Protein AF-A0AAF0QR93-F1 (afdb_monomer)

InterPro domains:
  IPR015988 STAT transcription factor, coiled coil [SSF47655] (15-82)
  IPR036397 Ribonuclease H superfamily [G3DSA:3.30.420.10] (1-68)

Sequence (96 aa):
MVKIINEAWKVPWVIAEEFDELKQEMTKIEVKTQHIYREGNKLEDYLDNLAINSTEKKTFSSFQQLTSLGRKIINMEKAQIPSLRCRTKRILQHHA

pLDDT: mean 88.02, std 7.9, range [58.53, 96.75]

Mean predicted aligned error: 7.81 Å

Foldseek 3Di:
DLCVLVVVDPDDPVCVVVVVVVVVVCVVDPDDDDDDDPQLCVLVVVVVVVVVPDPDDDDDPDLVPDDPVNNVSVVCNVVVPGRDDDDDDDDDDDDD

Radius of gyration: 19.54 Å; Cα contacts (8 Å, |Δi|>4): 37; chains: 1; bounding box: 39×36×61 Å

Secondary structure (DSSP, 8-state):
-HHHHTTSSPPPGGGHHHHHHHHHHHHTS--------GGG-HHHHHHHHHHHT-SS----SSGGGS-HHHHHHHHHHHTT-------PPP------

Solvent-accessible surface area (backbone atoms only — not comparable to full-atom values): 6408 Å² total; per-residue (Å²): 106,66,51,40,75,71,63,76,39,83,74,59,79,93,51,40,68,65,48,52,55,50,50,58,56,48,71,77,49,96,78,87,85,74,88,75,59,74,49,75,41,54,58,58,55,51,52,52,54,54,48,75,76,35,98,63,92,83,82,76,95,49,75,81,76,45,52,75,66,57,44,50,44,53,54,34,55,76,66,69,54,77,53,78,85,82,82,82,78,86,79,80,81,78,83,126

Organism: Solanum verrucosum (NCBI:txid315347)

Structure (mmCIF, N/CA/C/O backbone):
data_AF-A0AAF0QR93-F1
#
_entry.id   AF-A0AAF0QR93-F1
#
loop_
_atom_site.group_PDB
_atom_site.id
_atom_site.type_symbol
_atom_site.label_atom_id
_atom_site.label_alt_id
_atom_site.label_comp_id
_atom_site.label_asym_id
_atom_site.label_entity_id
_atom_site.label_seq_id
_atom_site.pdbx_PDB_ins_code
_atom_site.Cartn_x
_atom_site.Cartn_y
_atom_site.Cartn_z
_atom_site.occupancy
_atom_site.B_iso_or_equiv
_atom_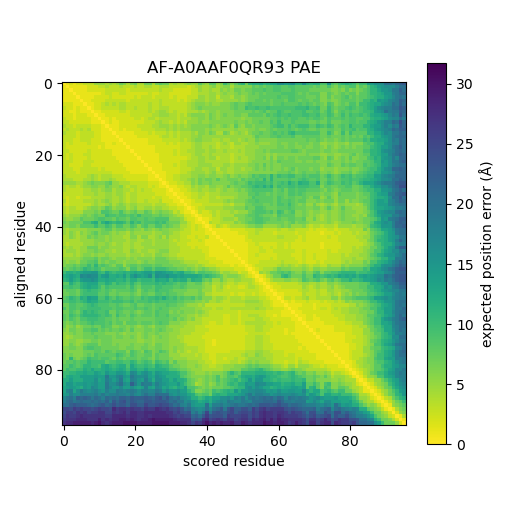site.auth_seq_id
_atom_site.auth_comp_id
_atom_site.auth_asym_id
_atom_site.auth_atom_id
_atom_site.pdbx_PDB_model_num
ATOM 1 N N . MET A 1 1 ? -12.885 -4.868 0.446 1.00 82.44 1 MET A N 1
ATOM 2 C CA . MET A 1 1 ? -12.142 -4.019 1.398 1.00 82.44 1 MET A CA 1
ATOM 3 C C . MET A 1 1 ? -12.864 -2.707 1.687 1.00 82.44 1 MET A C 1
ATOM 5 O O . MET A 1 1 ? -13.346 -2.578 2.796 1.00 82.44 1 MET A O 1
ATOM 9 N N . VAL A 1 2 ? -13.095 -1.813 0.713 1.00 90.19 2 VAL A N 1
ATOM 10 C CA . VAL A 1 2 ? -13.814 -0.530 0.945 1.00 90.19 2 VAL A CA 1
ATOM 11 C C . VAL A 1 2 ? -15.144 -0.678 1.699 1.00 90.19 2 VAL A C 1
ATOM 13 O O . VAL A 1 2 ? -15.398 0.049 2.646 1.00 90.19 2 VAL A O 1
ATOM 16 N N . LYS A 1 3 ? -15.979 -1.663 1.337 1.00 91.94 3 LYS A N 1
ATOM 17 C CA . LYS A 1 3 ? -17.247 -1.927 2.046 1.00 91.94 3 LYS A CA 1
ATOM 18 C C . LYS A 1 3 ? -17.068 -2.380 3.501 1.00 91.94 3 LYS A C 1
ATOM 20 O O . LYS A 1 3 ? -17.959 -2.158 4.302 1.00 91.94 3 LYS A O 1
ATOM 25 N N . ILE A 1 4 ? -15.950 -3.030 3.820 1.00 91.38 4 ILE A N 1
ATOM 26 C CA . ILE A 1 4 ? -15.617 -3.469 5.182 1.00 91.38 4 ILE A CA 1
ATOM 27 C C . ILE A 1 4 ? -15.110 -2.266 5.991 1.00 91.38 4 ILE A C 1
ATOM 29 O O . ILE A 1 4 ? -15.546 -2.062 7.116 1.00 91.38 4 ILE A O 1
ATOM 33 N N . ILE A 1 5 ? -14.259 -1.429 5.384 1.00 91.50 5 ILE A N 1
ATOM 34 C CA . ILE A 1 5 ? -13.785 -0.162 5.968 1.00 91.50 5 ILE A CA 1
ATOM 35 C C . ILE A 1 5 ? -14.961 0.756 6.313 1.00 91.50 5 ILE A C 1
ATOM 37 O O . ILE A 1 5 ? -15.037 1.254 7.428 1.00 91.50 5 ILE A O 1
ATOM 41 N N . ASN A 1 6 ? -15.922 0.899 5.398 1.00 90.38 6 ASN A N 1
ATOM 42 C CA . ASN A 1 6 ? -17.133 1.696 5.610 1.00 90.38 6 ASN A CA 1
ATOM 43 C C . ASN A 1 6 ? -18.193 0.980 6.470 1.00 90.38 6 ASN A C 1
ATOM 45 O O . ASN A 1 6 ? -19.353 1.382 6.454 1.00 90.38 6 ASN A O 1
ATOM 49 N N . GLU A 1 7 ? -17.832 -0.124 7.130 1.00 89.44 7 GLU A N 1
ATOM 50 C CA . GLU A 1 7 ? -18.686 -0.909 8.037 1.00 89.44 7 GLU A CA 1
ATOM 51 C C . GLU A 1 7 ? -19.973 -1.472 7.415 1.00 89.44 7 GLU A C 1
ATOM 53 O O . GLU A 1 7 ? -20.821 -2.036 8.103 1.00 89.44 7 GLU A O 1
ATOM 58 N N . ALA A 1 8 ? -20.107 -1.405 6.090 1.00 93.06 8 ALA A N 1
ATOM 59 C CA . ALA A 1 8 ? -21.235 -1.986 5.381 1.00 93.06 8 ALA A CA 1
ATOM 60 C C . ALA A 1 8 ? -21.198 -3.521 5.438 1.00 93.06 8 ALA A C 1
ATOM 62 O O . ALA A 1 8 ? -22.251 -4.155 5.403 1.00 93.06 8 ALA A O 1
ATOM 63 N N . TRP A 1 9 ? -20.002 -4.120 5.510 1.00 95.19 9 TRP A N 1
ATOM 64 C CA . TRP A 1 9 ? -19.779 -5.567 5.584 1.00 95.19 9 TRP A CA 1
ATOM 65 C C . TRP A 1 9 ? -18.952 -5.958 6.811 1.00 95.19 9 TRP A C 1
ATOM 67 O O . TRP A 1 9 ? -18.041 -5.238 7.212 1.00 95.19 9 TRP A O 1
ATOM 77 N N . LYS A 1 10 ? -19.233 -7.149 7.357 1.00 94.06 10 LYS A N 1
ATOM 78 C CA . LYS A 1 10 ? -18.457 -7.731 8.460 1.00 94.06 10 LYS A CA 1
ATOM 79 C C . LYS A 1 10 ? -17.034 -8.081 8.021 1.00 94.06 10 LYS A C 1
ATOM 81 O O . LYS A 1 10 ? -16.811 -8.518 6.890 1.00 94.06 10 LYS A O 1
ATOM 86 N N . VAL A 1 11 ? -16.098 -7.932 8.952 1.00 95.00 11 VAL A N 1
ATOM 87 C CA . VAL A 1 11 ? -14.701 -8.343 8.797 1.00 95.00 11 VAL A CA 1
ATOM 88 C C . VAL A 1 11 ? -14.619 -9.875 8.900 1.00 95.00 11 VAL A C 1
ATOM 90 O O . VAL A 1 11 ? -15.217 -10.451 9.812 1.00 95.00 11 VAL A O 1
ATOM 93 N N . PRO A 1 12 ? -13.931 -10.568 7.977 1.00 94.75 12 PRO A N 1
ATOM 94 C CA . PRO A 1 12 ? -13.626 -11.987 8.131 1.00 94.75 12 PRO A CA 1
ATOM 95 C C . PRO A 1 12 ? -12.789 -12.240 9.388 1.00 94.75 12 PRO A C 1
ATOM 97 O O . PRO A 1 12 ? -11.824 -11.522 9.628 1.00 94.75 12 PRO A O 1
ATOM 100 N N . TRP A 1 13 ? -13.108 -13.292 10.148 1.00 95.56 13 TRP A N 1
ATOM 101 C CA . TRP A 1 13 ? -12.443 -13.565 11.432 1.00 95.56 13 TRP A CA 1
ATOM 102 C C . TRP A 1 13 ? -10.918 -13.716 11.310 1.00 95.56 13 TRP A C 1
ATOM 104 O O . TRP A 1 13 ? -10.200 -13.355 12.230 1.00 95.56 13 TRP A O 1
ATOM 114 N N . VAL A 1 14 ? -10.437 -14.226 10.168 1.00 96.75 14 VAL A N 1
ATOM 115 C CA . VAL A 1 14 ? -9.012 -14.494 9.902 1.00 96.75 14 VAL A CA 1
ATOM 116 C C . VAL A 1 14 ? -8.155 -13.227 9.930 1.00 96.75 14 VAL A C 1
ATOM 118 O O . VAL A 1 14 ? -6.960 -13.338 10.142 1.00 96.75 14 VAL A O 1
ATOM 121 N N . ILE A 1 15 ? -8.751 -12.057 9.686 1.00 94.81 15 ILE A N 1
ATOM 122 C CA . ILE A 1 15 ? -8.039 -10.770 9.612 1.00 94.81 15 ILE A CA 1
ATOM 123 C C . ILE A 1 15 ? -8.586 -9.749 10.617 1.00 94.81 15 ILE A C 1
ATOM 125 O O . ILE A 1 15 ? -8.434 -8.545 10.425 1.00 94.81 15 ILE A O 1
ATOM 129 N N . ALA A 1 16 ? -9.361 -10.209 11.604 1.00 94.38 16 ALA A N 1
ATOM 130 C CA . ALA A 1 16 ? -10.092 -9.316 12.496 1.00 94.38 16 ALA A CA 1
ATOM 131 C C . ALA A 1 16 ? -9.142 -8.489 13.371 1.00 94.38 16 ALA A C 1
ATOM 133 O O . ALA A 1 16 ? -9.348 -7.287 13.502 1.00 94.38 16 ALA A O 1
ATOM 134 N N . GLU A 1 17 ? -8.087 -9.116 13.894 1.00 95.44 17 GLU A N 1
ATOM 135 C CA . GLU A 1 17 ? -7.102 -8.463 14.762 1.00 95.44 17 GLU A CA 1
ATOM 136 C C . GLU A 1 17 ? -6.332 -7.373 14.002 1.00 95.44 17 GLU A C 1
ATOM 138 O O . GLU A 1 17 ? -6.326 -6.213 14.416 1.00 95.44 17 GLU A O 1
ATOM 143 N N . GLU A 1 18 ? -5.785 -7.696 12.828 1.00 95.12 18 GLU A N 1
ATOM 144 C CA . GLU A 1 18 ? -5.046 -6.740 11.995 1.00 95.12 18 GLU A CA 1
ATOM 145 C C . GLU A 1 18 ? -5.941 -5.596 11.508 1.00 95.12 18 GLU A C 1
ATOM 147 O O . GLU A 1 18 ? -5.496 -4.458 11.338 1.00 95.12 18 GLU A O 1
ATOM 152 N N . PHE A 1 19 ? -7.220 -5.882 1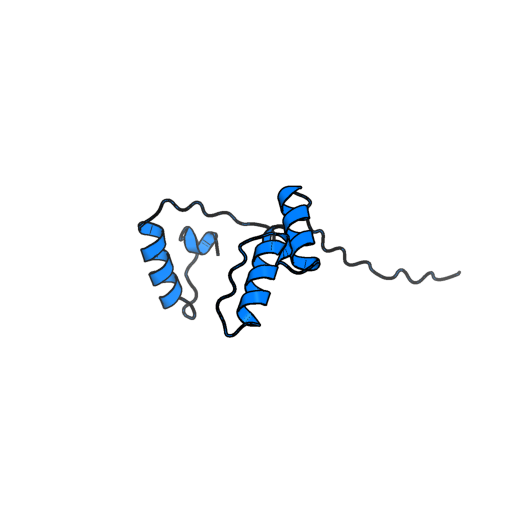1.264 1.00 94.75 19 PHE A N 1
ATOM 153 C CA . PHE A 1 19 ? -8.171 -4.864 10.844 1.00 94.75 19 PHE A CA 1
ATOM 154 C C . PHE A 1 19 ? -8.557 -3.913 11.984 1.00 94.75 19 PHE A C 1
ATOM 156 O O . PHE A 1 19 ? -8.758 -2.722 11.729 1.00 94.75 19 PHE A O 1
ATOM 163 N N . ASP A 1 20 ? -8.634 -4.400 13.222 1.00 93.69 20 ASP A N 1
ATOM 164 C CA . ASP A 1 20 ? -8.882 -3.560 14.395 1.00 93.69 20 ASP A CA 1
ATOM 165 C C . ASP A 1 20 ? -7.696 -2.623 14.669 1.00 93.69 20 ASP A C 1
ATOM 167 O O . ASP A 1 20 ? -7.903 -1.428 14.902 1.00 93.69 20 ASP A O 1
ATOM 171 N N . GLU A 1 21 ? -6.459 -3.112 14.547 1.00 95.44 21 GLU A N 1
ATOM 172 C CA . GLU A 1 21 ? -5.252 -2.273 14.611 1.00 95.44 21 GLU A CA 1
ATOM 173 C C . GLU A 1 21 ? -5.248 -1.209 13.506 1.00 95.44 21 GLU A C 1
ATOM 175 O O . GLU A 1 21 ? -5.058 -0.016 13.766 1.00 95.44 21 GLU A O 1
ATOM 180 N N . LEU A 1 22 ? -5.542 -1.616 12.269 1.00 93.19 22 LEU A N 1
ATOM 181 C CA . LEU A 1 22 ? -5.641 -0.701 11.136 1.00 93.19 22 LEU A CA 1
ATOM 182 C C . LEU A 1 22 ? -6.703 0.379 11.378 1.00 93.19 22 LEU A C 1
ATOM 184 O O . LEU A 1 22 ? -6.446 1.555 11.114 1.00 93.19 22 LEU A O 1
ATOM 188 N N . LYS A 1 23 ? -7.870 0.023 11.927 1.00 92.06 23 LYS A N 1
ATOM 189 C CA . LYS A 1 23 ? -8.907 0.996 12.297 1.00 92.06 23 LYS A CA 1
ATOM 190 C C . LYS A 1 23 ? -8.409 1.997 13.332 1.00 92.06 23 LYS A C 1
ATOM 192 O O . LYS A 1 23 ? -8.667 3.189 13.169 1.00 92.06 23 LYS A O 1
ATOM 197 N N . GLN A 1 24 ? -7.695 1.546 14.362 1.00 94.06 24 GLN A N 1
ATOM 198 C CA . GLN A 1 24 ? -7.134 2.445 15.372 1.00 94.06 24 GLN A CA 1
ATOM 199 C C . GLN A 1 24 ? -6.189 3.468 14.737 1.00 94.06 24 GLN A C 1
ATOM 201 O O . GLN A 1 24 ? -6.318 4.661 15.010 1.00 94.06 24 GLN A O 1
ATOM 206 N N . GLU A 1 25 ? -5.301 3.043 13.838 1.00 94.50 25 GLU A N 1
ATOM 207 C CA . GLU A 1 25 ? -4.417 3.966 13.115 1.00 94.50 25 GLU A CA 1
ATOM 208 C C . GLU A 1 25 ? -5.191 4.912 12.191 1.00 94.50 25 GLU A C 1
ATOM 210 O O . GLU A 1 25 ? -4.912 6.112 12.161 1.00 94.50 25 GLU A O 1
ATOM 215 N N . MET A 1 26 ? -6.217 4.414 11.496 1.00 92.50 26 MET A N 1
ATOM 216 C CA . MET A 1 26 ? -7.072 5.242 10.642 1.00 92.50 26 MET A CA 1
ATOM 217 C C . MET A 1 26 ? -7.808 6.340 11.417 1.00 92.50 26 MET A C 1
ATOM 219 O O . MET A 1 26 ? -8.102 7.370 10.828 1.00 92.50 26 MET A O 1
ATOM 223 N N . THR A 1 27 ? -8.094 6.173 12.714 1.00 92.25 27 THR A N 1
ATOM 224 C CA . THR A 1 27 ? -8.727 7.245 13.512 1.00 92.25 27 THR A CA 1
ATOM 225 C C . THR A 1 27 ? -7.788 8.410 13.829 1.00 92.25 27 THR A C 1
ATOM 227 O O . THR A 1 27 ? -8.252 9.500 14.164 1.00 92.25 27 THR A O 1
ATOM 230 N N . LYS A 1 28 ? -6.470 8.208 13.713 1.00 96.00 28 LYS A N 1
ATOM 231 C CA . LYS A 1 28 ? -5.453 9.225 14.021 1.00 96.00 28 LYS A CA 1
ATOM 232 C C . LYS A 1 28 ? -5.213 10.198 12.866 1.00 96.00 28 LYS A C 1
ATOM 234 O O . LYS A 1 28 ? -4.551 11.215 13.062 1.00 96.00 28 LYS A O 1
ATOM 239 N N . ILE A 1 29 ? -5.712 9.886 11.670 1.00 94.19 29 ILE A N 1
ATOM 240 C CA . ILE A 1 29 ? -5.483 10.651 10.442 1.00 94.19 29 ILE A CA 1
ATOM 241 C C . ILE A 1 29 ? -6.772 10.764 9.622 1.00 94.19 29 ILE A C 1
ATOM 243 O O . ILE A 1 29 ? -7.658 9.923 9.704 1.00 94.19 29 ILE A O 1
ATOM 247 N N . GLU A 1 30 ? -6.889 11.795 8.789 1.00 92.19 30 GLU A N 1
ATOM 248 C CA . GLU A 1 30 ? -7.995 11.869 7.833 1.00 92.19 30 GLU A CA 1
ATOM 249 C C . GLU A 1 30 ? -7.743 10.882 6.684 1.00 92.19 30 GLU A C 1
ATOM 251 O O . GLU A 1 30 ? -6.803 11.050 5.903 1.00 92.19 30 GLU A O 1
ATOM 256 N N . VAL A 1 31 ? -8.573 9.838 6.574 1.00 90.81 31 VAL A N 1
ATOM 257 C CA . VAL A 1 31 ? -8.431 8.814 5.528 1.00 90.81 31 VAL A CA 1
ATOM 258 C C . VAL A 1 31 ? -9.569 8.884 4.525 1.00 90.81 31 VAL A C 1
ATOM 260 O O . VAL A 1 31 ? -10.743 8.757 4.866 1.00 90.81 31 VAL A O 1
ATOM 263 N N . LYS A 1 32 ? -9.209 8.988 3.244 1.00 91.44 32 LYS A N 1
ATOM 264 C CA . LYS A 1 32 ? -10.138 8.817 2.129 1.00 91.44 32 LYS A CA 1
ATOM 265 C C . LYS A 1 32 ? -9.995 7.422 1.535 1.00 91.44 32 LYS A C 1
ATOM 267 O O . LYS A 1 32 ? -8.977 7.094 0.930 1.00 91.44 32 LYS A O 1
ATOM 272 N N . THR A 1 33 ? -11.044 6.617 1.644 1.00 89.12 33 THR A N 1
ATOM 273 C CA . THR A 1 33 ? -11.073 5.265 1.079 1.00 89.12 33 THR A CA 1
ATOM 274 C C . THR A 1 33 ? -11.781 5.254 -0.273 1.00 89.12 33 THR A C 1
ATOM 276 O O . THR A 1 33 ? -12.916 5.709 -0.400 1.00 89.12 33 THR A O 1
ATOM 279 N N . GLN A 1 34 ? -11.134 4.690 -1.293 1.00 89.69 34 GLN A N 1
ATOM 280 C CA . GLN A 1 34 ? -11.714 4.519 -2.626 1.00 89.69 34 GLN A CA 1
ATOM 281 C C . GLN A 1 34 ? -11.361 3.150 -3.203 1.00 89.69 34 GLN A C 1
ATOM 283 O O . GLN A 1 34 ? -10.310 2.587 -2.906 1.00 89.69 34 GLN A O 1
ATOM 288 N N . HIS A 1 35 ? -12.251 2.601 -4.027 1.00 85.88 35 HIS A N 1
ATOM 289 C CA . HIS A 1 35 ? -11.969 1.369 -4.752 1.00 85.88 35 HIS A CA 1
ATOM 290 C C . HIS A 1 35 ? -11.235 1.716 -6.045 1.00 85.88 35 HIS A C 1
ATOM 292 O O . HIS A 1 35 ? -11.765 2.468 -6.862 1.00 85.88 35 HIS A O 1
ATOM 298 N N . ILE A 1 36 ? -10.050 1.144 -6.242 1.00 82.31 36 ILE A N 1
ATOM 299 C CA . ILE A 1 36 ? -9.260 1.323 -7.461 1.00 82.31 36 ILE A CA 1
ATOM 300 C C . ILE A 1 36 ? -9.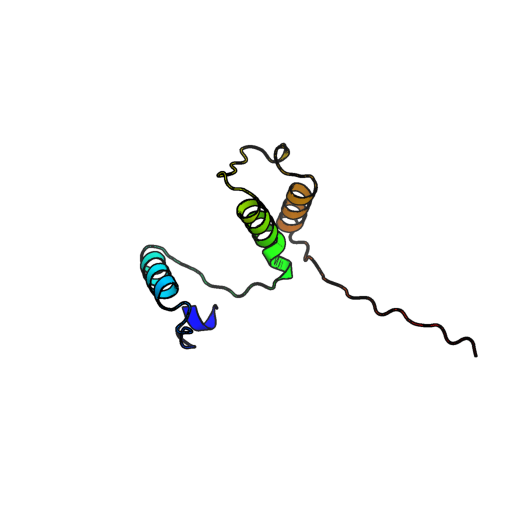271 0.009 -8.242 1.00 82.31 36 ILE A C 1
ATOM 302 O O . ILE A 1 36 ? -9.262 -1.081 -7.669 1.00 82.31 36 ILE A O 1
ATOM 306 N N . TYR A 1 37 ? -9.346 0.111 -9.568 1.00 81.19 37 TYR A N 1
ATOM 307 C CA . TYR A 1 37 ? -9.176 -1.045 -10.440 1.00 81.19 37 TYR A CA 1
ATOM 308 C C . TYR A 1 37 ? -7.752 -1.581 -10.326 1.00 81.19 37 TYR A C 1
ATOM 310 O O . TYR A 1 37 ? -6.799 -0.818 -10.202 1.00 81.19 37 TYR A O 1
ATOM 318 N N . ARG A 1 38 ? -7.588 -2.899 -10.434 1.00 78.88 38 ARG A N 1
ATOM 319 C CA . ARG A 1 38 ? -6.277 -3.551 -10.316 1.00 78.88 38 ARG A CA 1
ATOM 320 C C . ARG A 1 38 ? -5.250 -2.994 -11.308 1.00 78.88 38 ARG A C 1
ATOM 322 O O . ARG A 1 38 ? -4.062 -2.933 -11.019 1.00 78.88 38 ARG A O 1
ATOM 329 N N . GLU A 1 39 ? -5.705 -2.580 -12.483 1.00 79.88 39 GLU A N 1
ATOM 330 C CA . GLU A 1 39 ? -4.900 -1.951 -13.527 1.00 79.88 39 GLU A CA 1
ATOM 331 C C . GLU A 1 39 ? -4.317 -0.590 -13.106 1.00 79.88 39 GLU A C 1
ATOM 333 O O . GLU A 1 39 ? -3.322 -0.155 -13.688 1.00 79.88 39 GLU A O 1
ATOM 338 N N . GLY A 1 40 ? -4.921 0.064 -12.112 1.00 76.19 40 GLY A N 1
ATOM 339 C CA . GLY A 1 40 ? -4.448 1.306 -11.505 1.00 76.19 40 GLY A CA 1
ATOM 340 C C . GLY A 1 40 ? -3.440 1.109 -10.371 1.00 76.19 40 GLY A C 1
ATOM 341 O O . GLY A 1 40 ? -2.744 2.057 -10.041 1.00 76.19 40 GLY A O 1
ATOM 342 N N . ASN A 1 41 ? -3.291 -0.106 -9.828 1.00 84.19 41 ASN A N 1
ATOM 343 C CA . ASN A 1 41 ? -2.405 -0.387 -8.686 1.00 84.19 41 ASN A CA 1
ATOM 344 C C . ASN A 1 41 ? -1.073 -1.031 -9.111 1.00 84.19 41 ASN A C 1
ATOM 346 O O . ASN A 1 41 ? -0.474 -1.813 -8.377 1.00 84.19 41 ASN A O 1
ATOM 350 N N . LYS A 1 42 ? -0.586 -0.739 -10.324 1.00 87.81 42 LYS A N 1
ATOM 351 C CA . LYS A 1 42 ? 0.638 -1.373 -10.844 1.00 87.81 42 LYS A CA 1
ATOM 352 C C . LYS A 1 42 ? 1.903 -0.975 -10.105 1.00 87.81 42 LYS A C 1
ATOM 354 O O . LYS A 1 42 ? 2.810 -1.805 -10.013 1.00 87.81 42 LYS A O 1
ATOM 359 N N . LEU A 1 43 ? 1.997 0.266 -9.639 1.00 88.81 43 LEU A N 1
ATOM 360 C CA . LEU A 1 43 ? 3.138 0.696 -8.842 1.00 88.81 43 LEU A CA 1
ATOM 361 C C . LEU A 1 43 ? 3.154 0.011 -7.477 1.00 88.81 43 LEU A C 1
ATOM 363 O O . LEU A 1 43 ? 4.204 -0.492 -7.092 1.00 88.81 43 LEU A O 1
ATOM 367 N N . GLU A 1 44 ? 2.006 -0.071 -6.806 1.00 89.88 44 GLU A N 1
ATOM 368 C CA . GLU A 1 44 ? 1.846 -0.797 -5.538 1.00 89.88 44 GLU A CA 1
ATOM 369 C C . GLU A 1 44 ? 2.239 -2.274 -5.703 1.00 89.88 44 GLU A C 1
ATOM 371 O O . GLU A 1 44 ? 3.185 -2.720 -5.057 1.00 89.88 44 GLU A O 1
ATOM 376 N N . ASP A 1 45 ? 1.669 -2.974 -6.697 1.00 90.19 45 ASP A N 1
ATOM 377 C CA . ASP A 1 45 ? 2.041 -4.356 -7.048 1.00 90.19 45 ASP A CA 1
ATOM 378 C C . ASP A 1 45 ? 3.568 -4.506 -7.235 1.00 90.19 45 ASP A C 1
ATOM 380 O O . ASP A 1 45 ? 4.176 -5.492 -6.814 1.00 90.19 45 ASP A O 1
ATOM 384 N N . TYR A 1 46 ? 4.216 -3.561 -7.925 1.00 91.38 46 TYR A N 1
ATOM 385 C CA . TYR A 1 46 ? 5.662 -3.607 -8.160 1.00 91.38 46 TYR A CA 1
ATOM 386 C C . TYR A 1 46 ? 6.467 -3.431 -6.867 1.00 91.38 46 TYR A C 1
ATOM 388 O O . TYR A 1 46 ? 7.447 -4.153 -6.666 1.00 91.38 46 TYR A O 1
ATOM 396 N N . LEU A 1 47 ? 6.071 -2.490 -6.008 1.00 91.25 47 LEU A N 1
ATOM 397 C CA . LEU A 1 47 ? 6.745 -2.213 -4.740 1.00 91.25 47 LEU A CA 1
ATOM 398 C C . LEU A 1 47 ? 6.581 -3.372 -3.753 1.00 91.25 47 LEU A C 1
ATOM 400 O O . LEU A 1 47 ? 7.576 -3.795 -3.164 1.00 91.25 47 LEU A O 1
ATOM 404 N N . ASP A 1 48 ? 5.385 -3.946 -3.654 1.00 91.94 48 ASP A N 1
ATOM 405 C CA . ASP A 1 48 ? 5.110 -5.096 -2.790 1.00 91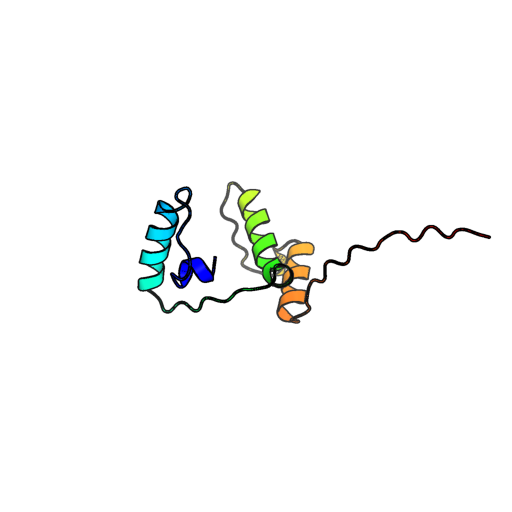.94 48 ASP A CA 1
ATOM 406 C C . ASP A 1 48 ? 5.934 -6.308 -3.212 1.00 91.94 48 ASP A C 1
ATOM 408 O O . ASP A 1 48 ? 6.610 -6.929 -2.395 1.00 91.94 48 ASP A O 1
ATOM 412 N N . ASN A 1 49 ? 5.973 -6.605 -4.514 1.00 91.75 49 ASN A N 1
ATOM 413 C CA . ASN A 1 49 ? 6.812 -7.687 -5.026 1.00 91.75 49 ASN A CA 1
ATOM 414 C C . ASN A 1 49 ? 8.299 -7.426 -4.761 1.00 91.75 49 ASN A C 1
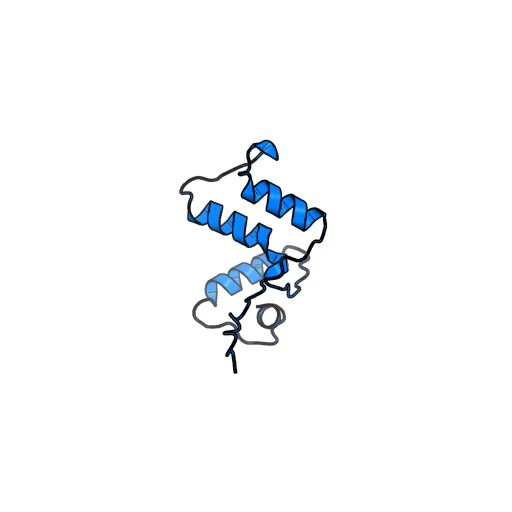ATOM 416 O O . ASN A 1 49 ? 9.056 -8.358 -4.491 1.00 91.75 49 ASN A O 1
ATOM 420 N N . LEU A 1 50 ? 8.749 -6.176 -4.840 1.00 91.06 50 LEU A N 1
ATOM 421 C CA . LEU A 1 50 ? 10.134 -5.835 -4.540 1.00 91.06 50 LEU A CA 1
ATOM 422 C C . LEU A 1 50 ? 10.464 -6.038 -3.054 1.00 91.06 50 LEU A C 1
ATOM 424 O O . LEU A 1 50 ? 11.574 -6.485 -2.750 1.00 91.06 50 LEU A O 1
ATOM 428 N N . ALA A 1 51 ? 9.526 -5.706 -2.165 1.00 91.19 51 ALA A N 1
ATOM 429 C CA . ALA A 1 51 ? 9.648 -5.869 -0.722 1.00 91.19 51 ALA A CA 1
ATOM 430 C C . ALA A 1 51 ? 9.592 -7.347 -0.312 1.00 91.19 51 ALA A C 1
ATOM 432 O O . ALA A 1 51 ? 10.477 -7.801 0.398 1.00 91.19 51 ALA A O 1
ATOM 433 N N . ILE A 1 52 ? 8.635 -8.121 -0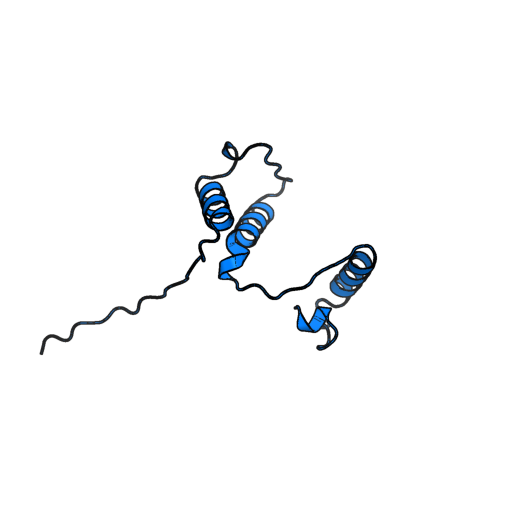.832 1.00 92.25 52 ILE A N 1
ATOM 434 C CA . ILE A 1 52 ? 8.499 -9.563 -0.556 1.00 92.25 52 ILE A CA 1
ATOM 435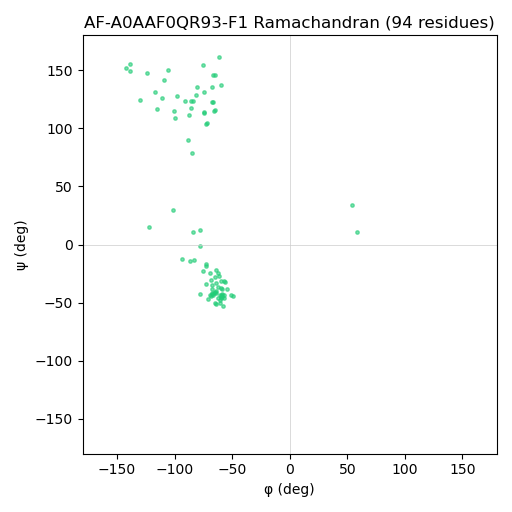 C C . ILE A 1 52 ? 9.762 -10.331 -0.965 1.00 92.25 52 ILE A C 1
ATOM 437 O O . ILE A 1 52 ? 10.198 -11.241 -0.266 1.00 92.25 52 ILE A O 1
ATOM 441 N N . ASN A 1 53 ? 10.382 -9.948 -2.084 1.00 88.25 53 ASN A N 1
ATOM 442 C CA . ASN A 1 53 ? 11.610 -10.578 -2.576 1.00 88.25 53 ASN A CA 1
ATOM 443 C C . ASN A 1 53 ? 12.892 -10.009 -1.933 1.00 88.25 53 ASN A C 1
ATOM 445 O O . ASN A 1 53 ? 13.991 -10.248 -2.438 1.00 88.25 53 ASN A O 1
ATOM 449 N N . SER A 1 54 ? 12.781 -9.202 -0.875 1.00 87.38 54 SER A N 1
ATOM 450 C CA . SER A 1 54 ? 13.906 -8.539 -0.217 1.00 87.38 54 SER A CA 1
ATOM 451 C C . SER A 1 54 ? 13.859 -8.758 1.287 1.00 87.38 54 SER A C 1
ATOM 453 O O . SER A 1 54 ? 12.900 -8.374 1.941 1.00 87.38 54 SER A O 1
ATOM 455 N N . THR A 1 55 ? 14.933 -9.290 1.864 1.00 83.62 55 THR A N 1
ATOM 456 C CA . THR A 1 55 ? 15.065 -9.385 3.328 1.00 83.62 55 THR A CA 1
ATOM 457 C C . THR A 1 55 ? 15.393 -8.027 3.959 1.00 83.62 55 THR A C 1
ATOM 459 O O . THR A 1 55 ? 15.128 -7.794 5.134 1.00 83.62 55 THR A O 1
ATOM 462 N N . GLU A 1 56 ? 15.964 -7.109 3.175 1.00 88.50 56 GLU A N 1
ATOM 463 C CA . GLU A 1 56 ? 16.396 -5.790 3.633 1.00 88.50 56 GLU A CA 1
ATOM 464 C C . GLU A 1 56 ? 15.458 -4.677 3.162 1.00 88.50 56 GLU A C 1
ATOM 466 O O . GLU A 1 56 ? 14.877 -4.733 2.069 1.00 88.50 56 GLU A O 1
ATOM 471 N N . LYS A 1 57 ? 15.374 -3.613 3.969 1.00 88.44 57 LYS A N 1
ATOM 472 C CA . LYS A 1 57 ? 14.666 -2.383 3.613 1.00 88.44 57 LYS A CA 1
ATOM 473 C C . LYS A 1 57 ? 15.354 -1.713 2.423 1.00 88.44 57 LYS A C 1
ATOM 475 O O . LYS A 1 57 ? 16.467 -1.204 2.539 1.00 88.44 57 LYS A O 1
ATOM 480 N N . LYS A 1 58 ? 14.652 -1.631 1.293 1.00 87.75 58 LYS A N 1
ATOM 481 C CA . LYS A 1 58 ? 15.125 -0.918 0.100 1.00 87.75 58 LYS A CA 1
ATOM 482 C C . LYS A 1 58 ? 14.653 0.531 0.122 1.00 87.75 58 LYS A C 1
ATOM 484 O O . LYS A 1 58 ? 13.457 0.797 0.177 1.00 87.75 58 LYS A O 1
ATOM 489 N N . THR A 1 59 ? 15.602 1.458 0.044 1.00 90.12 59 THR A N 1
ATOM 490 C CA . THR A 1 59 ? 15.330 2.893 -0.108 1.00 90.12 59 THR A CA 1
ATOM 491 C C . THR A 1 59 ? 15.913 3.360 -1.433 1.00 90.12 59 THR A C 1
ATOM 493 O O . THR A 1 59 ? 17.067 3.064 -1.736 1.00 90.12 59 THR A O 1
ATOM 496 N N . PHE A 1 60 ? 15.119 4.088 -2.216 1.00 90.25 60 PHE A N 1
ATOM 497 C CA . PHE A 1 60 ? 15.539 4.662 -3.490 1.00 90.25 60 PHE A CA 1
ATOM 498 C C . PHE A 1 60 ? 15.513 6.184 -3.379 1.00 90.25 60 PHE A C 1
ATOM 500 O O . PHE A 1 60 ? 14.451 6.773 -3.191 1.00 90.25 60 PHE A O 1
ATOM 507 N N . SER A 1 61 ? 16.674 6.818 -3.506 1.00 92.44 61 SER A N 1
ATOM 508 C CA . SER A 1 61 ? 16.824 8.278 -3.447 1.00 92.44 61 SER A CA 1
ATOM 509 C C . SER A 1 61 ? 16.780 8.925 -4.831 1.00 92.44 61 SER A C 1
ATOM 511 O O . SER A 1 61 ? 16.670 10.144 -4.939 1.00 92.44 61 SER A O 1
ATOM 513 N N . SER A 1 62 ? 16.878 8.136 -5.906 1.00 93.81 62 SER A N 1
ATOM 514 C CA . SER A 1 62 ? 16.766 8.641 -7.274 1.00 93.81 62 SER A CA 1
ATOM 515 C C . SER A 1 62 ? 16.029 7.677 -8.197 1.00 93.81 62 SER A C 1
ATOM 517 O O . SER A 1 62 ? 16.047 6.457 -8.027 1.00 93.81 62 SER A O 1
ATOM 519 N N . PHE A 1 63 ? 15.391 8.236 -9.225 1.00 91.62 63 PHE A N 1
ATOM 520 C CA . PHE A 1 63 ? 14.632 7.471 -10.216 1.00 91.62 63 PHE A CA 1
ATOM 521 C C . PHE A 1 63 ? 15.499 6.441 -10.957 1.00 91.62 63 PHE A C 1
ATOM 523 O O . PHE A 1 63 ? 15.032 5.367 -11.332 1.00 91.62 63 PHE A O 1
ATOM 530 N N . GLN A 1 64 ? 16.780 6.748 -11.147 1.00 94.88 64 GLN A N 1
ATOM 531 C CA . GLN A 1 64 ? 17.743 5.914 -11.859 1.00 94.88 64 GLN A CA 1
ATOM 532 C C . GLN A 1 64 ? 18.085 4.628 -11.096 1.00 94.88 64 GLN A C 1
ATOM 534 O O . GLN A 1 64 ? 18.447 3.642 -11.735 1.00 94.88 64 GLN A O 1
ATOM 539 N N . GLN A 1 65 ? 17.926 4.612 -9.769 1.00 93.88 65 GLN A N 1
ATOM 540 C CA . GLN A 1 65 ? 18.191 3.431 -8.939 1.00 93.88 65 GLN A CA 1
ATOM 541 C C . GLN A 1 65 ? 17.129 2.332 -9.101 1.00 93.88 65 GLN A C 1
ATOM 543 O O . GLN A 1 65 ? 17.366 1.183 -8.733 1.00 93.88 65 GLN A O 1
ATOM 548 N N . LEU A 1 66 ? 15.961 2.655 -9.661 1.00 92.00 66 LEU A N 1
ATOM 549 C CA . LEU A 1 66 ? 14.920 1.669 -9.944 1.00 92.00 66 LEU A CA 1
ATOM 550 C C . LEU A 1 66 ? 15.280 0.823 -11.163 1.00 92.00 66 LEU A C 1
ATOM 552 O O . LEU A 1 66 ? 15.957 1.283 -12.077 1.00 92.00 66 LEU A O 1
ATOM 556 N N . THR A 1 67 ? 14.751 -0.398 -11.234 1.00 93.31 67 THR A N 1
ATOM 557 C CA . THR A 1 67 ? 14.861 -1.227 -12.443 1.00 93.31 67 THR A CA 1
ATOM 558 C C . THR A 1 67 ? 14.180 -0.559 -13.644 1.00 93.31 67 THR A C 1
ATOM 560 O O . THR A 1 67 ? 13.321 0.314 -13.493 1.00 93.31 67 THR A O 1
ATOM 563 N N . SER A 1 68 ? 14.522 -0.984 -14.864 1.00 94.12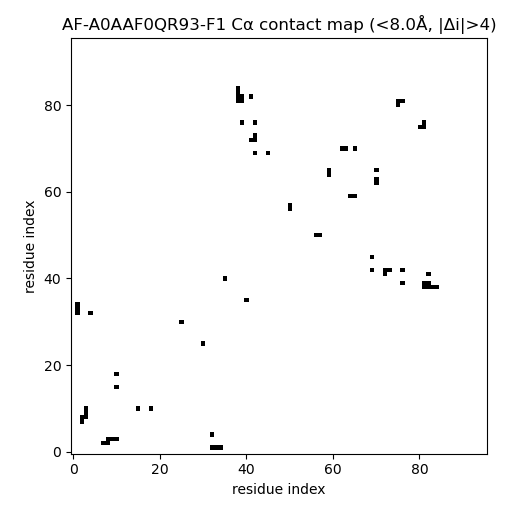 68 SER A N 1
ATOM 564 C CA . SER A 1 68 ? 13.862 -0.499 -16.087 1.00 94.12 68 SER A CA 1
ATOM 565 C C . SER A 1 68 ? 12.339 -0.674 -16.037 1.00 94.12 68 SER A C 1
ATOM 567 O O . SER A 1 68 ? 11.606 0.223 -16.455 1.00 94.12 68 SER A O 1
ATOM 569 N N . LEU A 1 69 ? 11.868 -1.787 -15.465 1.00 92.19 69 LEU A N 1
ATOM 570 C CA . LEU A 1 69 ? 10.452 -2.052 -15.231 1.00 92.19 69 LEU A CA 1
ATOM 571 C C . LEU A 1 69 ? 9.839 -1.051 -14.245 1.00 92.19 69 LEU A C 1
ATOM 573 O O . LEU A 1 69 ? 8.831 -0.432 -14.576 1.00 92.19 69 LEU A O 1
ATOM 577 N N . GLY A 1 70 ? 10.459 -0.847 -13.079 1.00 92.94 70 GLY A N 1
ATOM 578 C CA . GLY A 1 70 ? 9.969 0.107 -12.078 1.00 92.94 70 GLY A CA 1
ATOM 579 C C . GLY A 1 70 ? 9.873 1.530 -12.629 1.00 92.94 70 GLY A C 1
ATOM 580 O O . GLY A 1 70 ? 8.850 2.197 -12.480 1.00 92.94 70 GLY A O 1
ATOM 581 N N . ARG A 1 71 ? 10.896 1.964 -13.376 1.00 95.25 71 ARG A N 1
ATOM 582 C CA . ARG A 1 71 ? 10.889 3.262 -14.069 1.00 95.25 71 ARG A CA 1
ATOM 583 C C . ARG A 1 71 ? 9.747 3.378 -15.076 1.00 95.25 71 ARG A C 1
ATOM 585 O O . ARG A 1 71 ? 9.066 4.401 -15.117 1.00 95.25 71 ARG A O 1
ATOM 592 N N . LYS A 1 72 ? 9.515 2.333 -15.877 1.00 93.62 72 LYS A N 1
ATOM 593 C CA . LYS A 1 72 ? 8.408 2.288 -16.843 1.00 93.62 72 LYS A CA 1
ATOM 594 C C . LYS A 1 72 ? 7.054 2.426 -16.145 1.00 93.62 72 LYS A C 1
ATOM 596 O O . LYS A 1 72 ? 6.226 3.199 -16.614 1.00 93.62 72 LYS A O 1
ATOM 601 N N . ILE A 1 73 ? 6.838 1.699 -15.049 1.00 92.12 73 ILE A N 1
ATOM 602 C CA . ILE A 1 73 ? 5.581 1.725 -14.287 1.00 92.12 73 ILE A CA 1
ATOM 603 C C . ILE A 1 73 ? 5.298 3.132 -13.760 1.00 92.12 73 ILE A C 1
ATOM 605 O O . ILE A 1 73 ? 4.239 3.676 -14.058 1.00 92.12 73 ILE A O 1
ATOM 609 N N . ILE A 1 74 ? 6.272 3.766 -13.101 1.00 92.00 74 ILE A N 1
ATOM 610 C CA . ILE A 1 74 ? 6.129 5.144 -12.604 1.00 92.00 74 ILE A CA 1
ATOM 611 C C . ILE A 1 74 ? 5.794 6.120 -13.736 1.00 92.00 74 ILE A C 1
ATOM 613 O O . ILE A 1 74 ? 4.934 6.980 -13.571 1.00 92.00 74 ILE A O 1
ATOM 617 N N . ASN A 1 75 ? 6.461 6.006 -14.887 1.00 93.25 75 ASN A N 1
ATOM 618 C CA . ASN A 1 75 ?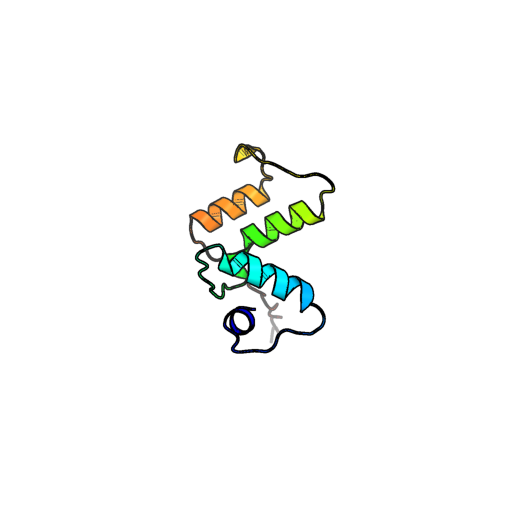 6.190 6.891 -16.019 1.00 93.25 75 ASN A CA 1
ATOM 619 C C . ASN A 1 75 ? 4.769 6.707 -16.569 1.00 93.25 75 ASN A C 1
ATOM 621 O O . ASN A 1 75 ? 4.108 7.699 -16.862 1.00 93.25 75 ASN A O 1
ATOM 625 N N . MET A 1 76 ? 4.289 5.464 -16.686 1.00 90.25 76 MET A N 1
ATOM 626 C CA . MET A 1 76 ? 2.913 5.185 -17.120 1.00 90.25 76 MET A CA 1
ATOM 627 C C . MET A 1 76 ? 1.888 5.735 -16.124 1.00 90.25 76 MET A C 1
ATOM 629 O O . MET A 1 76 ? 0.889 6.317 -16.539 1.00 90.25 76 MET A O 1
ATOM 633 N N . GLU A 1 77 ? 2.159 5.610 -14.825 1.00 87.44 77 GLU A N 1
ATOM 634 C CA . GLU A 1 77 ? 1.270 6.093 -13.769 1.00 87.44 77 GLU A CA 1
ATOM 635 C C . GLU A 1 77 ? 1.214 7.623 -13.710 1.00 87.44 77 GLU A C 1
ATOM 637 O O . GLU A 1 77 ? 0.133 8.210 -13.671 1.00 87.44 77 GLU A O 1
ATOM 642 N N . LYS A 1 78 ? 2.368 8.295 -13.828 1.00 88.75 78 LYS A N 1
ATOM 643 C CA . LYS A 1 78 ? 2.433 9.760 -13.967 1.00 88.75 78 LYS A CA 1
ATOM 644 C C . LYS A 1 78 ? 1.686 10.257 -15.201 1.00 88.75 78 LYS A C 1
ATOM 646 O O . LYS A 1 78 ? 1.046 11.299 -15.143 1.00 88.75 78 LYS A O 1
ATOM 651 N N . ALA A 1 79 ? 1.756 9.511 -16.300 1.00 90.31 79 ALA A N 1
ATOM 652 C CA . ALA A 1 79 ? 1.024 9.815 -17.523 1.00 90.31 79 ALA A CA 1
ATOM 653 C C . ALA A 1 79 ? -0.468 9.429 -17.455 1.00 90.31 79 ALA A C 1
ATOM 655 O O . ALA A 1 79 ? -1.182 9.653 -18.429 1.00 90.31 79 ALA A O 1
ATOM 656 N N . GLN A 1 80 ? -0.938 8.851 -16.339 1.00 84.38 80 GLN A N 1
ATOM 657 C CA . GLN A 1 80 ? -2.312 8.366 -16.152 1.00 84.38 80 GLN A CA 1
ATOM 658 C C . GLN A 1 80 ? -2.753 7.388 -17.256 1.00 84.38 80 GLN A C 1
ATOM 660 O O . GLN A 1 80 ? -3.916 7.349 -17.655 1.00 84.38 80 GLN A O 1
ATOM 665 N N . ILE A 1 81 ? -1.812 6.585 -17.763 1.00 83.38 81 ILE A N 1
ATOM 666 C CA . ILE A 1 81 ? -2.083 5.595 -18.805 1.00 83.38 81 ILE A CA 1
ATOM 667 C C . ILE A 1 81 ? -2.566 4.303 -18.131 1.00 83.38 81 ILE A C 1
ATOM 669 O O . ILE A 1 81 ? -1.795 3.677 -17.397 1.00 83.38 81 ILE A O 1
ATOM 673 N N . PRO A 1 82 ? -3.807 3.854 -18.388 1.00 73.12 82 PRO A N 1
ATOM 674 C CA . PRO A 1 82 ? -4.333 2.644 -17.771 1.00 73.12 82 PRO A CA 1
ATOM 675 C C . PRO A 1 82 ? -3.603 1.395 -18.278 1.00 73.12 82 PRO A C 1
ATOM 677 O O . PRO A 1 82 ? -3.398 1.209 -19.481 1.00 73.12 82 PRO A O 1
ATOM 680 N N . SER A 1 83 ? -3.251 0.486 -17.365 1.00 73.44 83 SER A N 1
ATOM 681 C CA . SER A 1 83 ? -2.595 -0.777 -17.720 1.00 73.44 83 SER A CA 1
ATOM 682 C C . SER A 1 83 ? -3.611 -1.857 -18.121 1.00 73.44 83 SER A C 1
ATOM 684 O O . SER A 1 83 ? -3.952 -2.752 -17.357 1.00 73.44 83 SER A O 1
ATOM 686 N N . LEU A 1 84 ? -4.127 -1.797 -19.348 1.00 75.25 84 LEU A N 1
ATOM 687 C CA . LEU A 1 84 ? -5.142 -2.754 -19.804 1.00 75.25 84 LEU A CA 1
ATOM 688 C C . LEU A 1 84 ? -4.576 -4.179 -19.935 1.00 75.25 84 LEU A C 1
ATOM 690 O O . LEU A 1 84 ? -3.644 -4.433 -20.703 1.00 75.25 84 LEU A O 1
ATOM 694 N N . ARG A 1 85 ? -5.177 -5.147 -19.230 1.00 71.50 85 ARG A N 1
ATOM 695 C CA . ARG A 1 85 ? -4.880 -6.573 -19.424 1.00 71.50 85 ARG A CA 1
ATOM 696 C C . ARG A 1 85 ? -5.777 -7.162 -20.509 1.00 71.50 85 ARG A C 1
ATOM 698 O O . ARG A 1 85 ? -6.829 -7.729 -20.227 1.00 71.50 85 ARG A O 1
ATOM 705 N N . CYS A 1 86 ? -5.318 -7.112 -21.751 1.00 73.12 86 CYS A N 1
ATOM 706 C CA . CYS A 1 86 ? -6.000 -7.780 -22.856 1.00 73.12 86 CYS A CA 1
ATOM 707 C C . CYS A 1 86 ? -5.589 -9.260 -22.923 1.00 73.12 86 CYS A C 1
ATOM 709 O O . CYS A 1 86 ? -4.406 -9.583 -23.029 1.00 73.12 86 CYS A O 1
ATOM 711 N N . ARG A 1 87 ? -6.562 -10.179 -22.866 1.00 79.06 87 ARG A N 1
ATOM 712 C CA . ARG A 1 87 ? -6.356 -11.589 -23.234 1.00 79.06 87 ARG A CA 1
ATOM 713 C C . ARG A 1 87 ? -6.887 -11.800 -24.644 1.00 79.06 87 ARG A C 1
ATOM 715 O O . ARG A 1 87 ? -8.096 -11.802 -24.851 1.00 79.06 87 ARG A O 1
ATOM 722 N N . THR A 1 88 ? -5.998 -11.996 -25.605 1.00 79.25 88 THR A N 1
ATOM 723 C CA . THR A 1 88 ? -6.396 -12.302 -26.981 1.00 79.25 88 THR A CA 1
ATOM 724 C C . THR A 1 88 ? -6.716 -13.791 -27.097 1.00 79.25 88 THR A C 1
ATOM 726 O O . THR A 1 88 ? -5.911 -14.632 -26.692 1.00 79.25 88 THR A O 1
ATOM 729 N N . LYS A 1 89 ? -7.883 -14.144 -27.647 1.00 81.69 89 LYS A N 1
ATOM 730 C CA . LYS A 1 89 ? -8.162 -15.526 -28.069 1.00 81.69 89 LYS A CA 1
ATOM 731 C C . LYS A 1 89 ? -7.503 -15.757 -29.430 1.00 81.69 89 LYS A C 1
ATOM 733 O O . LYS A 1 89 ? -7.619 -14.909 -30.310 1.00 81.69 89 LYS A O 1
ATOM 738 N N . ARG A 1 90 ? -6.826 -16.896 -29.616 1.00 79.44 90 ARG A N 1
ATOM 739 C CA . ARG A 1 90 ? -6.396 -17.318 -30.958 1.00 79.44 90 ARG A CA 1
ATOM 740 C C . ARG A 1 90 ? -7.644 -17.640 -31.775 1.00 79.44 90 ARG A C 1
ATOM 742 O O . ARG A 1 90 ? -8.436 -18.480 -31.358 1.00 79.44 90 ARG A O 1
ATOM 749 N N . ILE A 1 91 ? -7.809 -16.975 -32.913 1.00 81.19 91 ILE A N 1
ATOM 750 C CA . ILE A 1 91 ? -8.817 -17.344 -33.906 1.00 81.19 91 ILE A CA 1
ATOM 751 C C . ILE A 1 91 ? -8.154 -18.387 -34.804 1.00 81.19 91 ILE A C 1
ATOM 753 O O . ILE A 1 91 ? -7.195 -18.075 -35.506 1.00 81.19 91 ILE A O 1
ATOM 757 N N . LEU A 1 92 ? -8.618 -19.634 -34.734 1.00 78.31 92 LEU A N 1
ATOM 758 C CA . LEU A 1 92 ? -8.245 -20.652 -35.712 1.00 78.31 92 LEU A CA 1
ATOM 759 C C . LEU A 1 92 ? -9.006 -20.326 -36.998 1.00 78.31 92 LEU A C 1
ATOM 761 O O . LEU A 1 92 ? -10.235 -20.356 -37.009 1.00 78.31 92 LEU A O 1
ATOM 765 N N . GLN A 1 93 ? -8.289 -19.953 -38.058 1.00 71.38 93 GLN A N 1
ATOM 766 C CA . GLN A 1 93 ? -8.897 -19.794 -39.373 1.00 71.38 93 GLN A CA 1
ATOM 767 C C . GLN A 1 93 ? -9.233 -21.188 -39.908 1.00 71.38 93 GLN A C 1
ATOM 769 O O . GLN A 1 93 ? -8.344 -21.940 -40.299 1.00 71.38 93 GLN A O 1
ATOM 774 N N . HIS A 1 94 ? -10.516 -21.552 -39.888 1.00 64.00 94 HIS A N 1
ATOM 775 C CA . HIS A 1 94 ? -11.003 -22.649 -40.711 1.00 64.00 94 HIS A CA 1
ATOM 776 C C . HIS A 1 94 ? -11.015 -22.153 -42.156 1.00 64.00 94 HIS A C 1
ATOM 778 O O . HIS A 1 94 ? -11.872 -21.356 -42.533 1.00 64.00 94 HIS A O 1
ATOM 784 N N . HIS A 1 95 ? -10.030 -22.587 -42.941 1.00 60.84 95 HIS A N 1
ATOM 785 C CA . HIS A 1 95 ? -10.137 -22.542 -44.392 1.00 60.84 95 HIS A CA 1
ATOM 786 C C . HIS A 1 95 ? -11.258 -23.510 -44.790 1.00 60.84 95 HIS A C 1
ATOM 788 O O . HIS A 1 95 ? -11.171 -24.703 -44.490 1.00 60.84 95 HIS A O 1
ATOM 794 N N . ALA A 1 96 ? -12.333 -22.955 -45.351 1.00 58.53 96 ALA A N 1
ATOM 795 C CA . ALA A 1 96 ? -13.388 -23.691 -46.038 1.00 58.53 96 ALA A CA 1
ATOM 796 C C . ALA A 1 96 ? -12.989 -23.919 -47.498 1.00 58.53 96 ALA A C 1
ATOM 798 O O . ALA A 1 96 ? -12.283 -23.037 -48.045 1.00 58.53 96 ALA A O 1
#